Protein AF-A0A9D7PC62-F1 (afdb_monomer)

Secondary structure (DSSP, 8-state):
--EEEEEEEEETTEEEEEEEE-SPTT-EEEE-SSSSSSS-HHHHHH--TTS----HHHHHHHTHHHHT-GGGGGT---HHHHHHHHT---SS--SSTT---EEEEEEEPTT--SS--EEEEEEE-TTS-EEEEEEE-SSSEEEEEEEEEPP-----

Structure (mmCIF, N/CA/C/O backbone):
data_AF-A0A9D7PC62-F1
#
_entry.id   AF-A0A9D7PC62-F1
#
loop_
_atom_site.group_PDB
_atom_site.id
_atom_site.type_symbol
_atom_site.label_atom_id
_atom_site.label_alt_id
_atom_site.label_comp_id
_atom_site.label_asym_id
_atom_site.label_entity_id
_atom_site.label_seq_id
_atom_site.pdbx_PDB_ins_code
_atom_site.Cartn_x
_atom_site.Cartn_y
_atom_site.Cartn_z
_atom_site.occupancy
_atom_site.B_iso_or_equiv
_atom_site.auth_seq_id
_atom_site.auth_comp_id
_atom_site.auth_asym_id
_atom_site.auth_atom_id
_atom_site.pdbx_PDB_model_num
ATOM 1 N N . MET A 1 1 ? 5.053 -2.191 -22.767 1.00 66.25 1 MET A N 1
ATOM 2 C CA . MET A 1 1 ? 5.762 -2.620 -21.541 1.00 66.25 1 MET A CA 1
ATOM 3 C C . MET A 1 1 ? 5.032 -2.018 -20.348 1.00 66.25 1 MET A C 1
ATOM 5 O O . MET A 1 1 ? 4.355 -1.018 -20.552 1.00 66.25 1 MET A O 1
ATOM 9 N N . ALA A 1 2 ? 5.091 -2.637 -19.168 1.00 84.38 2 ALA A N 1
ATOM 10 C CA . ALA A 1 2 ? 4.229 -2.291 -18.035 1.00 84.38 2 ALA A CA 1
ATOM 11 C C . ALA A 1 2 ? 5.024 -2.155 -16.730 1.00 84.38 2 ALA A C 1
ATOM 13 O O . ALA A 1 2 ? 6.141 -2.664 -16.620 1.00 84.38 2 ALA A O 1
ATOM 14 N N . LEU A 1 3 ? 4.423 -1.464 -15.764 1.00 89.44 3 LEU A N 1
ATOM 15 C CA . LEU A 1 3 ? 4.777 -1.575 -14.356 1.00 89.44 3 LEU A CA 1
ATOM 16 C C . LEU A 1 3 ? 4.108 -2.829 -13.805 1.00 89.44 3 LEU A C 1
ATOM 18 O O . LEU A 1 3 ? 2.920 -3.051 -14.036 1.00 89.44 3 LEU A O 1
ATOM 22 N N . THR A 1 4 ? 4.860 -3.631 -13.065 1.00 92.19 4 THR A N 1
ATOM 23 C CA . THR A 1 4 ? 4.322 -4.809 -12.377 1.00 92.19 4 THR A CA 1
ATOM 24 C C . THR A 1 4 ? 4.769 -4.803 -10.928 1.00 92.19 4 THR A C 1
ATOM 26 O O . THR A 1 4 ? 5.952 -4.585 -10.670 1.00 92.19 4 THR A O 1
ATOM 29 N N . ALA A 1 5 ? 3.855 -5.091 -10.005 1.00 92.00 5 ALA A N 1
ATOM 30 C CA . ALA A 1 5 ? 4.148 -5.294 -8.593 1.00 92.00 5 ALA A CA 1
ATOM 31 C C . ALA A 1 5 ? 3.912 -6.758 -8.230 1.00 92.00 5 ALA A C 1
ATOM 33 O O . ALA A 1 5 ? 2.917 -7.353 -8.641 1.00 92.00 5 ALA A O 1
ATOM 34 N N . ILE A 1 6 ? 4.828 -7.331 -7.459 1.00 91.75 6 ILE A N 1
ATOM 35 C CA . ILE A 1 6 ? 4.719 -8.690 -6.931 1.00 91.75 6 ILE A CA 1
ATOM 36 C C . ILE A 1 6 ? 5.018 -8.622 -5.440 1.00 91.75 6 ILE A C 1
ATOM 38 O O . ILE A 1 6 ? 6.051 -8.079 -5.046 1.00 91.75 6 ILE A O 1
ATOM 42 N N . LEU A 1 7 ? 4.140 -9.180 -4.611 1.00 90.88 7 LEU A N 1
ATOM 43 C CA . LEU A 1 7 ? 4.414 -9.362 -3.191 1.00 90.88 7 LEU A CA 1
ATOM 44 C C . LEU A 1 7 ? 5.554 -10.376 -3.027 1.00 90.88 7 LEU A C 1
ATOM 46 O O . LEU A 1 7 ? 5.452 -11.519 -3.471 1.00 90.88 7 LEU A O 1
ATOM 50 N N . VAL A 1 8 ? 6.658 -9.954 -2.414 1.00 91.38 8 VAL A N 1
ATOM 51 C CA . VAL A 1 8 ? 7.860 -10.788 -2.245 1.00 91.38 8 VAL A CA 1
ATOM 52 C C . VAL A 1 8 ? 8.119 -11.190 -0.801 1.00 91.38 8 VAL A C 1
ATOM 54 O O . VAL A 1 8 ? 8.884 -12.123 -0.569 1.00 91.38 8 VAL A O 1
ATOM 57 N N . ASN A 1 9 ? 7.513 -10.502 0.168 1.00 89.31 9 ASN A N 1
ATOM 58 C CA . ASN A 1 9 ? 7.626 -10.858 1.577 1.00 89.31 9 ASN A CA 1
ATOM 59 C C . ASN A 1 9 ? 6.486 -10.246 2.397 1.00 89.31 9 ASN A C 1
ATOM 61 O O . ASN A 1 9 ? 6.135 -9.081 2.196 1.00 89.31 9 ASN A O 1
ATOM 65 N N . VAL A 1 10 ? 6.004 -11.002 3.382 1.00 88.50 10 VAL A N 1
ATOM 66 C CA . VAL A 1 10 ? 5.111 -10.516 4.436 1.00 88.50 10 VAL A CA 1
ATOM 67 C C . VAL A 1 10 ? 5.713 -10.814 5.800 1.00 88.50 10 VAL A C 1
ATOM 69 O O . VAL A 1 10 ? 6.209 -11.906 6.093 1.00 88.50 10 VAL A O 1
ATOM 72 N N . THR A 1 11 ? 5.673 -9.808 6.663 1.00 87.12 11 THR A N 1
ATOM 73 C CA . THR A 1 11 ? 6.012 -9.931 8.079 1.00 87.12 11 THR A CA 1
ATOM 74 C C . THR A 1 11 ? 4.864 -9.407 8.931 1.00 87.12 11 THR A C 1
ATOM 76 O O . THR A 1 11 ? 3.916 -8.805 8.430 1.00 87.12 11 THR A O 1
ATOM 79 N N . ALA A 1 12 ? 4.968 -9.569 10.251 1.00 85.44 12 ALA A N 1
ATOM 80 C CA . ALA A 1 12 ? 3.980 -9.024 11.175 1.00 85.44 12 ALA A CA 1
ATOM 81 C C . ALA A 1 12 ? 3.757 -7.506 10.992 1.00 85.44 12 ALA A C 1
ATOM 83 O O . ALA A 1 12 ? 2.646 -7.029 11.217 1.00 85.44 12 ALA A O 1
ATOM 84 N N . ASN A 1 13 ? 4.782 -6.761 10.565 1.00 87.25 13 ASN A N 1
ATOM 85 C CA . ASN A 1 13 ? 4.763 -5.298 10.542 1.00 87.25 13 ASN A CA 1
ATOM 86 C C . ASN A 1 13 ? 5.039 -4.696 9.160 1.00 87.25 13 ASN A C 1
ATOM 88 O O . ASN A 1 13 ? 5.125 -3.478 9.069 1.00 87.25 13 ASN A O 1
ATOM 92 N N . GLU A 1 14 ? 5.202 -5.498 8.106 1.00 90.56 14 GLU A N 1
ATOM 93 C CA . GLU A 1 14 ? 5.611 -5.001 6.787 1.00 90.56 14 GLU A CA 1
ATOM 94 C C . GLU A 1 14 ? 5.121 -5.917 5.658 1.00 90.56 14 GLU A C 1
ATOM 96 O O . GLU A 1 14 ? 5.282 -7.137 5.746 1.00 90.56 14 GLU A O 1
ATOM 101 N N . LEU A 1 15 ? 4.587 -5.317 4.591 1.00 91.31 15 LEU A N 1
ATOM 102 C CA . LEU A 1 15 ? 4.423 -5.923 3.267 1.00 91.31 15 LEU A CA 1
ATOM 103 C C . LEU A 1 15 ? 5.521 -5.384 2.349 1.00 91.31 15 LEU A C 1
ATOM 105 O O . LEU A 1 15 ? 5.725 -4.170 2.287 1.00 91.31 15 LEU A O 1
ATOM 109 N N . VAL A 1 16 ? 6.209 -6.263 1.622 1.00 92.31 16 VAL A N 1
ATOM 110 C CA . VAL A 1 16 ? 7.246 -5.869 0.661 1.00 92.31 16 VAL A CA 1
ATOM 111 C C . VAL A 1 16 ? 6.828 -6.285 -0.738 1.00 92.31 16 VAL A C 1
ATOM 113 O O . VAL A 1 16 ? 6.680 -7.474 -1.027 1.00 92.31 16 VAL A O 1
ATOM 116 N N . TYR A 1 17 ? 6.714 -5.303 -1.623 1.00 92.75 17 TYR A N 1
ATOM 117 C CA . TYR A 1 17 ? 6.453 -5.486 -3.041 1.00 92.75 17 TYR A CA 1
ATOM 118 C C . TYR A 1 17 ? 7.728 -5.240 -3.836 1.00 92.75 17 TYR A C 1
ATOM 120 O O . TYR A 1 17 ? 8.390 -4.217 -3.663 1.00 92.75 17 TYR A O 1
ATOM 128 N N . LYS A 1 18 ? 8.059 -6.153 -4.748 1.00 92.38 18 LYS A N 1
ATOM 129 C CA . LYS A 1 18 ? 9.009 -5.876 -5.821 1.00 92.38 18 LYS A CA 1
ATOM 130 C C . LYS A 1 18 ? 8.246 -5.258 -6.984 1.00 92.38 18 LYS A C 1
ATOM 132 O O . LYS A 1 18 ? 7.349 -5.886 -7.543 1.00 92.38 18 LYS A O 1
ATOM 137 N N . ILE A 1 19 ? 8.636 -4.051 -7.354 1.00 91.88 19 ILE A N 1
ATOM 138 C CA . ILE A 1 19 ? 8.149 -3.346 -8.527 1.00 91.88 19 ILE A CA 1
ATOM 139 C C . ILE A 1 19 ? 9.188 -3.507 -9.629 1.00 91.88 19 ILE A C 1
ATOM 141 O O . ILE A 1 19 ? 10.343 -3.114 -9.465 1.00 91.88 19 ILE A O 1
ATOM 145 N N . THR A 1 20 ? 8.769 -4.063 -10.756 1.00 91.00 20 THR A N 1
ATOM 146 C CA . THR A 1 20 ? 9.572 -4.092 -11.975 1.00 91.00 20 THR A CA 1
ATOM 147 C C . THR A 1 20 ? 9.036 -3.046 -12.932 1.00 91.00 20 THR A C 1
ATOM 149 O O . THR A 1 20 ? 7.878 -3.101 -13.355 1.00 91.00 20 THR A O 1
ATOM 152 N N . ASN A 1 21 ? 9.879 -2.062 -13.241 1.00 88.50 21 ASN A N 1
ATOM 153 C CA . ASN A 1 21 ? 9.560 -0.980 -14.152 1.00 88.50 21 ASN A CA 1
ATOM 154 C C . ASN A 1 21 ? 10.278 -1.207 -15.487 1.00 88.50 21 ASN A C 1
ATOM 156 O O . ASN A 1 21 ? 11.491 -1.030 -15.609 1.00 88.50 21 ASN A O 1
ATOM 160 N N . ALA A 1 22 ? 9.496 -1.583 -16.495 1.00 86.62 22 ALA A N 1
ATOM 161 C CA . ALA A 1 22 ? 9.886 -1.534 -17.902 1.00 86.62 22 ALA A CA 1
ATOM 162 C C . ALA A 1 22 ? 9.011 -0.537 -18.688 1.00 86.62 22 ALA A C 1
ATOM 164 O O . ALA A 1 22 ? 8.974 -0.563 -19.917 1.00 86.62 22 ALA A O 1
ATOM 165 N N . ALA A 1 23 ? 8.219 0.277 -17.989 1.00 85.81 23 ALA A N 1
ATOM 166 C CA . ALA A 1 23 ? 7.190 1.116 -18.574 1.00 85.81 23 ALA A CA 1
ATOM 167 C C . ALA A 1 23 ? 7.743 2.451 -19.087 1.00 85.81 23 ALA A C 1
ATOM 169 O O . ALA A 1 23 ? 8.860 2.869 -18.786 1.00 85.81 23 ALA A O 1
ATOM 170 N N . THR A 1 24 ? 6.923 3.153 -19.862 1.00 88.56 24 THR A N 1
ATOM 171 C CA . THR A 1 24 ? 7.177 4.557 -20.190 1.00 88.56 24 THR A CA 1
ATOM 172 C C . THR A 1 24 ? 6.956 5.442 -18.965 1.00 88.56 24 THR A C 1
ATOM 174 O O . THR A 1 24 ? 6.132 5.124 -18.105 1.00 88.56 24 THR A O 1
ATOM 177 N N . LEU A 1 25 ? 7.652 6.579 -18.914 1.00 89.94 25 LEU A N 1
ATOM 178 C CA . LEU A 1 25 ? 7.452 7.600 -17.881 1.00 89.94 25 LEU A CA 1
ATOM 179 C C . LEU A 1 25 ? 5.972 7.990 -17.763 1.00 89.94 25 LEU A C 1
ATOM 181 O O . LEU A 1 25 ? 5.287 8.133 -18.777 1.00 89.94 25 LEU A O 1
ATOM 185 N N . GLY A 1 26 ? 5.495 8.146 -16.529 1.00 88.81 26 GLY A N 1
ATOM 186 C CA . GLY A 1 26 ? 4.107 8.491 -16.217 1.00 88.81 26 GLY A CA 1
ATOM 187 C C . GLY A 1 26 ? 3.122 7.321 -16.269 1.00 88.81 26 GLY A C 1
ATOM 188 O O . GLY A 1 26 ? 1.949 7.515 -15.971 1.00 88.81 26 GLY A O 1
ATOM 189 N N . THR A 1 27 ? 3.563 6.107 -16.621 1.00 92.56 27 THR A N 1
ATOM 190 C CA . THR A 1 27 ? 2.707 4.916 -16.485 1.00 92.56 27 THR A CA 1
ATOM 191 C C . THR A 1 27 ? 2.393 4.690 -15.012 1.00 92.56 27 THR A C 1
ATOM 193 O O . THR A 1 27 ? 3.293 4.810 -14.179 1.00 92.56 27 THR A O 1
ATOM 196 N N . THR A 1 28 ? 1.149 4.329 -14.707 1.00 92.94 28 THR A N 1
ATOM 197 C CA . THR A 1 28 ? 0.696 4.035 -13.348 1.00 92.94 28 THR A CA 1
ATOM 198 C C . THR A 1 28 ? 0.339 2.560 -13.173 1.00 92.94 28 THR A C 1
ATOM 200 O O . THR A 1 28 ? -0.077 1.879 -14.113 1.00 92.94 28 THR A O 1
ATOM 203 N N . LEU A 1 29 ? 0.526 2.063 -11.954 1.00 92.88 29 LEU A N 1
ATOM 204 C CA . LEU A 1 29 ? 0.059 0.769 -11.473 1.00 92.88 29 LEU A CA 1
ATOM 205 C C . LEU A 1 29 ? -0.643 0.985 -10.134 1.00 92.88 29 LEU A C 1
ATOM 207 O O . LEU A 1 29 ? -0.076 1.611 -9.243 1.00 92.88 29 LEU A O 1
ATOM 211 N N . THR A 1 30 ? -1.828 0.411 -9.983 1.00 93.62 30 THR A N 1
ATOM 212 C CA . THR A 1 30 ? -2.615 0.500 -8.752 1.00 93.62 30 THR A CA 1
ATOM 213 C C . THR A 1 30 ? -2.537 -0.813 -7.986 1.00 93.62 30 THR A C 1
ATOM 215 O O . THR A 1 30 ? -2.742 -1.882 -8.563 1.00 93.62 30 THR A O 1
ATOM 218 N N . ILE A 1 31 ? -2.262 -0.734 -6.684 1.00 92.75 31 ILE A N 1
ATOM 219 C CA . ILE A 1 31 ? -2.536 -1.811 -5.731 1.00 92.75 31 ILE A CA 1
ATOM 220 C C . ILE A 1 31 ? -3.858 -1.458 -5.038 1.00 92.75 31 ILE A C 1
ATOM 222 O O . ILE A 1 31 ? -3.883 -0.518 -4.234 1.00 92.75 31 ILE A O 1
ATOM 226 N N . PRO A 1 32 ? -4.957 -2.160 -5.357 1.00 91.50 32 PRO A N 1
ATOM 227 C CA . PRO A 1 32 ? -6.270 -1.830 -4.828 1.00 91.50 32 PRO A CA 1
ATOM 228 C C . PRO A 1 32 ? -6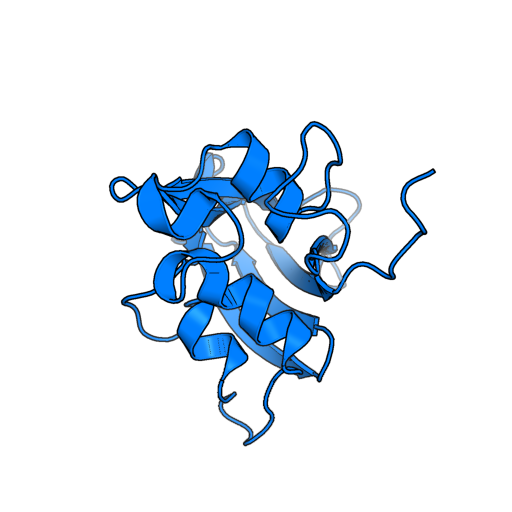.379 -2.166 -3.337 1.00 91.50 32 PRO A C 1
ATOM 230 O O . PRO A 1 32 ? -5.652 -3.011 -2.804 1.00 91.50 32 PRO A O 1
ATOM 233 N N . ALA A 1 33 ? -7.357 -1.540 -2.679 1.00 84.56 33 ALA A N 1
ATOM 234 C CA . ALA A 1 33 ? -7.751 -1.883 -1.315 1.00 84.56 33 ALA A CA 1
ATOM 235 C C . ALA A 1 33 ? -8.235 -3.337 -1.207 1.00 84.56 33 ALA A C 1
ATOM 237 O O . ALA A 1 33 ? -7.988 -4.004 -0.204 1.00 84.56 33 ALA A O 1
ATOM 238 N N . ALA A 1 34 ? -9.007 -3.778 -2.206 1.00 83.06 34 ALA A N 1
ATOM 239 C CA . ALA A 1 34 ? -9.676 -5.070 -2.247 1.00 83.06 34 ALA A CA 1
ATOM 240 C C . ALA A 1 34 ? -10.268 -5.369 -3.633 1.00 83.06 34 ALA A C 1
ATOM 242 O O . ALA A 1 34 ? -10.645 -4.452 -4.365 1.00 83.06 34 ALA A O 1
ATOM 243 N N . GLY A 1 35 ? -10.515 -6.653 -3.910 1.00 70.12 35 GLY A N 1
ATOM 244 C CA . GLY A 1 35 ? -11.265 -7.118 -5.083 1.00 70.12 35 GLY A CA 1
ATOM 245 C C . GLY A 1 35 ? -10.400 -7.711 -6.196 1.00 70.12 35 GLY A C 1
ATOM 246 O O . GLY A 1 35 ? -10.938 -8.029 -7.258 1.00 70.12 35 GLY A O 1
ATOM 247 N N . GLY A 1 36 ? -9.096 -7.878 -5.959 1.00 66.06 36 GLY A N 1
ATOM 248 C CA . GLY A 1 36 ? -8.157 -8.491 -6.897 1.00 66.06 36 GLY A CA 1
ATOM 249 C C . GLY A 1 36 ? -7.542 -9.810 -6.419 1.00 66.06 36 GLY A C 1
ATOM 250 O O . GLY A 1 36 ? -7.770 -10.278 -5.307 1.00 66.06 36 GLY A O 1
ATOM 251 N N . ALA A 1 37 ? -6.734 -10.403 -7.299 1.00 75.56 37 ALA A N 1
ATOM 252 C CA . ALA A 1 37 ? -5.647 -11.298 -6.907 1.00 75.56 37 ALA A CA 1
ATOM 253 C C . ALA A 1 37 ? -4.387 -10.453 -6.642 1.00 75.56 37 ALA A C 1
ATOM 255 O O . ALA A 1 37 ? -4.298 -9.343 -7.165 1.00 75.56 37 ALA A O 1
ATOM 256 N N . THR A 1 38 ? -3.415 -10.975 -5.884 1.00 77.06 38 THR A N 1
ATOM 257 C CA . THR A 1 38 ? -2.137 -10.300 -5.592 1.00 77.06 38 THR A CA 1
ATOM 258 C C . THR A 1 38 ? -1.538 -9.648 -6.848 1.00 77.06 38 THR A C 1
ATOM 260 O O . THR A 1 38 ? -1.351 -10.343 -7.856 1.00 77.06 38 THR A O 1
ATOM 263 N N . PRO A 1 39 ? -1.185 -8.351 -6.808 1.00 86.25 39 PRO A N 1
ATOM 264 C CA . PRO A 1 39 ? -1.163 -7.463 -5.639 1.00 86.25 39 PRO A CA 1
ATOM 265 C C . PRO A 1 39 ? -2.543 -6.874 -5.275 1.00 86.25 39 PRO A C 1
ATOM 267 O O . PRO A 1 39 ? -3.215 -6.284 -6.117 1.00 86.25 39 PRO A O 1
ATOM 270 N N . ASP A 1 40 ? -2.936 -7.001 -4.007 1.00 89.88 40 ASP A N 1
ATOM 271 C CA . ASP A 1 40 ? -4.194 -6.506 -3.424 1.00 89.88 40 ASP A CA 1
ATOM 272 C C . ASP A 1 40 ? -4.007 -6.346 -1.907 1.00 89.88 40 ASP A C 1
ATOM 274 O O . ASP A 1 40 ? -3.684 -7.318 -1.226 1.00 89.88 40 ASP A O 1
ATOM 278 N N . LEU A 1 41 ? -4.205 -5.142 -1.354 1.00 86.81 41 LEU A N 1
ATOM 279 C CA . LEU A 1 41 ? -3.872 -4.859 0.053 1.00 86.81 41 LEU A CA 1
ATOM 280 C C . LEU A 1 41 ? -4.583 -5.803 1.026 1.00 86.81 41 LEU A C 1
ATOM 282 O O . LEU A 1 41 ? -3.963 -6.322 1.959 1.00 86.81 41 LEU A O 1
ATOM 286 N N . ALA A 1 42 ? -5.882 -6.023 0.820 1.00 87.12 42 ALA A N 1
ATOM 287 C CA . ALA A 1 42 ? -6.659 -6.900 1.674 1.00 87.12 42 ALA A CA 1
ATOM 288 C C . ALA A 1 42 ? -6.171 -8.344 1.586 1.00 87.12 42 ALA A C 1
ATOM 290 O O . ALA A 1 42 ? -5.997 -8.963 2.629 1.00 87.12 42 ALA A O 1
ATOM 291 N N . THR A 1 43 ? -5.923 -8.869 0.391 1.00 87.25 43 THR A N 1
ATOM 292 C CA . THR A 1 43 ? -5.488 -10.258 0.184 1.00 87.25 43 THR A CA 1
ATOM 293 C C . THR A 1 43 ? -4.067 -10.481 0.695 1.00 87.25 43 THR A C 1
ATOM 295 O O . THR A 1 43 ? -3.814 -11.431 1.433 1.00 87.25 43 THR A O 1
ATOM 298 N N . ASP A 1 44 ? -3.163 -9.549 0.406 1.00 86.62 44 ASP A N 1
ATOM 299 C CA . ASP A 1 44 ? -1.736 -9.664 0.708 1.00 86.62 44 ASP A CA 1
ATOM 300 C C . ASP A 1 44 ? -1.431 -9.569 2.213 1.00 86.62 44 ASP A C 1
ATOM 302 O O . ASP A 1 44 ? -0.358 -9.969 2.662 1.00 86.62 44 ASP A O 1
ATOM 306 N N . CYS A 1 45 ? -2.368 -9.059 3.024 1.00 83.31 45 CYS A N 1
ATOM 307 C CA . CYS A 1 45 ? -2.198 -8.954 4.474 1.00 83.31 45 CYS A CA 1
ATOM 308 C C . CYS A 1 45 ? -2.739 -10.154 5.276 1.00 83.31 45 CYS A C 1
ATOM 310 O O . CYS A 1 45 ? -2.349 -10.318 6.438 1.00 83.31 45 CYS A O 1
ATOM 312 N N . VAL A 1 46 ? -3.642 -10.975 4.720 1.00 78.50 46 VAL A N 1
ATOM 313 C CA . VAL A 1 46 ? -4.239 -12.112 5.457 1.00 78.50 46 VAL A CA 1
ATOM 314 C C . VAL A 1 46 ? -3.444 -13.400 5.335 1.00 78.50 46 VAL A C 1
ATOM 316 O O . VAL A 1 46 ? -3.398 -14.139 6.317 1.00 78.50 46 VAL A O 1
ATOM 319 N N . ASP A 1 47 ? -2.827 -13.654 4.188 1.00 65.31 47 ASP A N 1
ATOM 320 C CA . ASP A 1 47 ? -1.986 -14.828 3.970 1.00 65.31 47 ASP A CA 1
ATOM 321 C C . ASP A 1 47 ? -1.063 -14.550 2.782 1.00 65.31 47 ASP A C 1
ATOM 323 O O . ASP A 1 47 ? -1.533 -14.158 1.713 1.00 65.31 47 ASP A O 1
ATOM 327 N N . ASP A 1 48 ? 0.246 -14.707 2.962 1.00 64.25 48 ASP A N 1
ATOM 328 C CA . ASP A 1 48 ? 1.176 -14.672 1.841 1.00 64.25 48 ASP A CA 1
ATOM 329 C C . ASP A 1 48 ? 1.322 -16.063 1.216 1.00 64.25 48 ASP A C 1
ATOM 331 O O . ASP A 1 48 ? 0.988 -17.093 1.803 1.00 64.25 48 ASP A O 1
ATOM 335 N N . THR A 1 49 ? 1.883 -16.117 0.010 1.00 58.69 49 THR A N 1
ATOM 336 C CA . THR A 1 49 ? 2.187 -17.364 -0.715 1.00 58.69 49 THR A CA 1
ATOM 337 C C . THR A 1 49 ? 3.071 -18.348 0.086 1.00 58.69 49 THR A C 1
ATOM 339 O O . THR A 1 49 ? 3.290 -19.480 -0.346 1.00 58.69 49 THR A O 1
ATOM 342 N N . TRP A 1 50 ? 3.586 -17.943 1.252 1.00 61.94 50 TRP A N 1
ATOM 343 C CA . TRP A 1 50 ? 4.532 -18.659 2.104 1.00 61.94 50 TRP A CA 1
ATOM 344 C C . TRP A 1 50 ? 3.962 -18.995 3.498 1.00 61.94 50 TRP A C 1
ATOM 346 O O . TRP A 1 50 ? 4.720 -19.447 4.364 1.00 61.94 50 TRP A O 1
ATOM 356 N N . GLY A 1 51 ? 2.652 -18.815 3.720 1.00 64.06 51 GLY A N 1
ATOM 357 C CA . GLY A 1 51 ? 1.958 -19.142 4.972 1.00 64.06 51 GLY A CA 1
ATOM 358 C C . GLY A 1 51 ? 2.260 -18.186 6.130 1.00 64.06 51 GLY A C 1
ATOM 359 O O . GLY A 1 51 ? 2.176 -18.577 7.301 1.00 64.06 51 GLY A O 1
ATOM 360 N N . ARG A 1 52 ? 2.686 -16.955 5.831 1.00 69.50 52 ARG A N 1
ATOM 361 C CA . ARG A 1 52 ? 2.900 -15.882 6.807 1.00 69.50 52 ARG A CA 1
ATOM 362 C C . ARG A 1 52 ? 1.765 -14.876 6.704 1.00 69.50 52 ARG A C 1
ATOM 364 O O . ARG A 1 52 ? 1.379 -14.462 5.620 1.00 69.50 52 ARG A O 1
ATOM 371 N N . ALA A 1 53 ? 1.291 -14.417 7.856 1.00 75.31 53 ALA A N 1
ATOM 372 C CA . ALA A 1 53 ? 0.251 -13.402 7.940 1.00 75.31 53 ALA A CA 1
ATOM 373 C C . ALA A 1 53 ? 0.776 -12.132 8.611 1.00 75.31 53 ALA A C 1
ATOM 375 O O . ALA A 1 53 ? 1.596 -12.181 9.538 1.00 75.31 53 ALA A O 1
ATOM 376 N N . ALA A 1 54 ? 0.249 -10.990 8.181 1.00 81.94 54 ALA A N 1
ATOM 377 C CA . ALA A 1 54 ? 0.501 -9.727 8.846 1.00 81.94 54 ALA A CA 1
ATOM 378 C C . ALA A 1 54 ? -0.154 -9.695 10.243 1.00 81.94 54 ALA A C 1
ATOM 380 O O . ALA A 1 54 ? -1.137 -10.394 10.536 1.00 81.94 54 ALA A O 1
ATOM 381 N N . SER A 1 55 ? 0.372 -8.855 11.139 1.00 84.00 55 SER A N 1
ATOM 382 C CA . SER A 1 55 ? -0.233 -8.658 12.462 1.00 84.00 55 SER A CA 1
ATOM 383 C C . SER A 1 55 ? -1.670 -8.145 12.340 1.00 84.00 55 SER A C 1
ATOM 385 O O . SER A 1 55 ? -2.080 -7.609 11.312 1.00 84.00 55 SER A O 1
ATOM 387 N N . ALA A 1 56 ? -2.457 -8.274 13.411 1.00 83.94 56 ALA A N 1
ATOM 388 C CA . ALA A 1 56 ? -3.817 -7.731 13.434 1.00 83.94 56 ALA A CA 1
ATOM 389 C C . ALA A 1 56 ? -3.855 -6.214 13.154 1.00 83.94 56 ALA A C 1
ATOM 391 O O . ALA A 1 56 ? -4.803 -5.729 12.549 1.00 83.94 56 ALA A O 1
ATOM 392 N N . GLN A 1 57 ? -2.811 -5.478 13.550 1.00 86.69 57 GLN A N 1
ATOM 393 C CA . GLN A 1 57 ? -2.704 -4.038 13.317 1.00 86.69 57 GLN A CA 1
ATOM 394 C C . GLN A 1 57 ? -2.471 -3.716 11.841 1.00 86.69 57 GLN A C 1
ATOM 396 O O . GLN A 1 57 ? -3.162 -2.863 11.292 1.00 86.69 57 GLN A O 1
ATOM 401 N N . LEU A 1 58 ? -1.545 -4.420 11.183 1.00 87.19 58 LEU A N 1
ATOM 402 C CA . LEU A 1 58 ? -1.290 -4.210 9.758 1.00 87.19 58 LEU A CA 1
ATOM 403 C C . LEU A 1 58 ? -2.484 -4.674 8.917 1.00 87.19 58 LEU A C 1
ATOM 405 O O . LEU A 1 58 ? -2.883 -3.976 7.994 1.00 87.19 58 LEU A O 1
ATOM 409 N N . ARG A 1 59 ? -3.136 -5.779 9.299 1.00 87.31 59 ARG A N 1
ATOM 410 C CA . ARG A 1 59 ? -4.387 -6.217 8.662 1.00 87.31 59 ARG A CA 1
ATOM 411 C C . ARG A 1 59 ? -5.504 -5.189 8.791 1.00 87.31 59 ARG A C 1
ATOM 413 O O . ARG A 1 59 ? -6.227 -4.987 7.824 1.00 87.31 59 ARG A O 1
ATOM 420 N N . ALA A 1 60 ? -5.630 -4.522 9.940 1.00 86.06 60 ALA A N 1
ATOM 421 C CA . ALA A 1 60 ? -6.594 -3.438 10.101 1.00 86.06 60 ALA A CA 1
ATOM 422 C C . ALA A 1 60 ? -6.310 -2.305 9.099 1.00 86.06 60 ALA A C 1
ATOM 424 O O . ALA A 1 60 ? -7.213 -1.892 8.380 1.00 86.06 60 ALA A O 1
ATOM 425 N N . VAL A 1 61 ? -5.053 -1.866 8.979 1.00 87.62 61 VAL A N 1
ATOM 426 C CA . VAL A 1 61 ? -4.656 -0.834 8.006 1.00 87.62 61 VAL A CA 1
ATOM 427 C C . VAL A 1 61 ? -4.956 -1.265 6.566 1.00 87.62 61 VAL A C 1
ATOM 429 O O . VAL A 1 61 ? -5.640 -0.551 5.839 1.00 87.62 61 VAL A O 1
ATOM 432 N N . CYS A 1 62 ? -4.507 -2.454 6.164 1.00 87.44 62 CYS A N 1
ATOM 433 C CA . CYS A 1 62 ? -4.675 -2.960 4.801 1.00 87.44 62 CYS A CA 1
ATOM 434 C C . CYS A 1 62 ? -6.142 -3.210 4.421 1.00 87.44 62 CYS A C 1
ATOM 436 O O . CYS A 1 62 ? -6.510 -3.053 3.262 1.00 87.44 6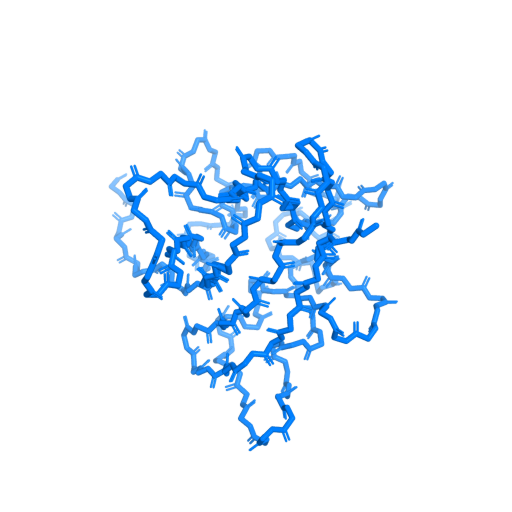2 CYS A O 1
ATOM 438 N N . ARG A 1 63 ? -6.994 -3.571 5.389 1.00 86.19 63 ARG A N 1
ATOM 439 C CA . ARG A 1 63 ? -8.423 -3.849 5.169 1.00 86.19 63 ARG A CA 1
ATOM 440 C C . ARG A 1 63 ? -9.330 -2.687 5.567 1.00 86.19 63 ARG A C 1
ATOM 442 O O . ARG A 1 63 ? -10.547 -2.855 5.595 1.00 86.19 63 ARG A O 1
ATOM 449 N N . ALA A 1 64 ? -8.783 -1.498 5.821 1.00 80.75 64 ALA A N 1
ATOM 450 C CA . ALA A 1 64 ? -9.546 -0.354 6.321 1.00 80.75 64 ALA A CA 1
ATOM 451 C C . ALA A 1 64 ? -10.715 0.064 5.411 1.00 80.75 64 ALA A C 1
ATOM 453 O O . ALA A 1 64 ? -11.767 0.472 5.907 1.00 80.75 64 ALA A O 1
ATOM 454 N N . GLY A 1 65 ? -10.554 -0.071 4.090 1.00 76.00 65 GLY A N 1
ATOM 455 C CA . GLY A 1 65 ? -11.610 0.187 3.102 1.00 76.00 65 GLY A CA 1
ATOM 456 C C . GLY A 1 65 ? -12.701 -0.889 3.023 1.00 76.00 65 GLY A C 1
ATOM 457 O O . GLY A 1 65 ? -13.763 -0.635 2.457 1.00 76.00 65 GLY A O 1
ATOM 458 N N . LEU A 1 66 ? -12.458 -2.085 3.570 1.00 78.88 66 LEU A N 1
ATOM 459 C CA . LEU A 1 66 ? -13.422 -3.191 3.614 1.00 78.88 66 LEU A CA 1
ATOM 460 C C . LEU A 1 66 ? -14.130 -3.286 4.959 1.00 78.88 66 LEU A C 1
ATOM 462 O O . LEU A 1 66 ? -15.351 -3.387 5.006 1.00 78.88 66 LEU A O 1
ATOM 466 N N . ASP A 1 67 ? -13.349 -3.302 6.036 1.00 75.69 67 ASP A N 1
ATOM 467 C CA . ASP A 1 67 ? -13.863 -3.557 7.378 1.00 75.69 67 ASP A CA 1
ATOM 468 C C . ASP A 1 67 ? -14.490 -2.297 7.991 1.00 75.69 67 ASP A C 1
ATOM 470 O O . ASP A 1 67 ? -15.269 -2.406 8.933 1.00 75.69 67 ASP A O 1
ATOM 474 N N . GLY A 1 68 ? -14.175 -1.115 7.443 1.00 69.50 68 GLY A N 1
ATOM 475 C CA . GLY A 1 68 ? -14.614 0.168 7.972 1.00 69.50 68 GLY A CA 1
ATOM 476 C C . GLY A 1 68 ? -13.961 0.447 9.323 1.00 69.50 68 GLY A C 1
ATOM 477 O O . GLY A 1 68 ? -14.351 -0.096 10.353 1.00 69.50 68 GLY A O 1
ATOM 478 N N . LEU A 1 69 ? -12.961 1.323 9.345 1.00 70.75 69 LEU A N 1
ATOM 479 C CA . LEU A 1 69 ? -12.284 1.696 10.587 1.00 70.75 69 LEU A CA 1
ATOM 480 C C . LEU A 1 69 ? -12.689 3.095 11.052 1.00 70.75 69 LEU A C 1
ATOM 482 O O . LEU A 1 69 ? -12.786 4.026 10.256 1.00 70.75 69 LEU A O 1
ATOM 486 N N . GLY A 1 70 ? -12.895 3.248 12.362 1.00 66.38 70 GLY A N 1
ATOM 487 C CA . GLY A 1 70 ? -13.212 4.540 12.975 1.00 66.38 70 GLY A CA 1
ATOM 488 C C . GLY A 1 70 ? -14.560 5.123 12.527 1.00 66.38 70 GLY A C 1
ATOM 489 O O . GLY A 1 70 ? -15.541 4.399 12.374 1.00 66.38 70 GLY A O 1
ATOM 490 N N . ALA A 1 71 ? -14.614 6.446 12.343 1.00 55.75 71 ALA A N 1
ATOM 491 C CA . ALA A 1 71 ? -15.814 7.181 11.923 1.00 55.75 71 ALA A CA 1
ATOM 492 C C . ALA A 1 71 ? -16.142 7.013 10.419 1.00 55.75 71 ALA A C 1
ATOM 494 O O . ALA A 1 71 ? -17.233 7.361 9.973 1.00 55.75 71 ALA A O 1
ATOM 495 N N . GLN A 1 72 ? -15.213 6.448 9.648 1.00 65.88 72 GLN A N 1
ATOM 496 C CA . GLN A 1 72 ? -15.211 6.383 8.187 1.00 65.88 72 GLN A CA 1
ATOM 497 C C . GLN A 1 72 ? -15.941 5.136 7.668 1.00 65.88 72 GLN A C 1
ATOM 499 O O . GLN A 1 72 ? -16.312 5.082 6.496 1.00 65.88 72 GLN A O 1
ATOM 504 N N . ALA A 1 73 ? -16.257 4.179 8.552 1.00 60.94 73 ALA A N 1
ATOM 505 C CA . ALA A 1 73 ? -17.070 2.998 8.249 1.00 60.94 73 ALA A CA 1
ATOM 506 C C . ALA A 1 73 ? -18.462 3.328 7.660 1.00 60.94 73 ALA A C 1
ATOM 508 O O . ALA A 1 73 ? -19.099 2.451 7.082 1.00 60.94 73 ALA A O 1
ATOM 509 N N . ALA A 1 74 ? -18.931 4.577 7.789 1.00 56.12 74 ALA A N 1
ATOM 510 C CA . ALA A 1 74 ? -20.232 5.033 7.297 1.00 56.12 74 ALA A CA 1
ATOM 511 C C . ALA A 1 74 ? -20.180 5.987 6.081 1.00 56.12 74 ALA A C 1
ATOM 513 O O . ALA A 1 74 ? -21.235 6.269 5.517 1.00 56.12 74 ALA A O 1
ATOM 514 N N . GLY A 1 75 ? -19.005 6.500 5.680 1.00 59.78 75 GLY A N 1
ATOM 515 C CA . GLY A 1 75 ? -18.906 7.627 4.731 1.00 59.78 75 GLY A CA 1
ATOM 516 C C . GLY A 1 75 ? -17.864 7.507 3.615 1.00 59.78 75 GLY A C 1
ATOM 517 O O . GLY A 1 75 ? -17.821 8.384 2.755 1.00 59.78 75 GLY A O 1
ATOM 518 N N . GLY A 1 76 ? -17.058 6.442 3.601 1.00 77.00 76 GLY A N 1
ATOM 519 C CA . GLY A 1 76 ? -15.907 6.338 2.701 1.00 77.00 76 GLY A CA 1
ATOM 520 C C . GLY A 1 76 ? -14.726 7.190 3.176 1.00 77.00 76 GLY A C 1
ATOM 521 O O . GLY A 1 76 ? -14.858 8.029 4.067 1.00 77.00 76 GLY A O 1
ATOM 522 N N . TRP A 1 77 ? -13.551 6.930 2.614 1.00 84.81 77 TRP A N 1
ATOM 523 C CA . TRP A 1 77 ? -12.320 7.650 2.925 1.00 84.81 77 TRP A CA 1
ATOM 524 C C . TRP A 1 77 ? -12.185 8.882 2.031 1.00 84.81 77 TRP A C 1
ATOM 526 O O . TRP A 1 77 ? -12.480 8.826 0.837 1.00 84.81 77 TRP A O 1
ATOM 536 N N . SER A 1 78 ? -11.701 9.991 2.587 1.00 87.62 78 SER A N 1
ATOM 537 C CA . SER A 1 78 ? -11.139 11.077 1.780 1.00 87.62 78 SER A CA 1
ATOM 538 C C . SER A 1 78 ? -9.688 10.776 1.398 1.00 87.62 78 SER A C 1
ATOM 540 O O . SER A 1 78 ? -9.000 10.010 2.077 1.00 87.62 78 SER A O 1
ATOM 542 N N . GLN A 1 79 ? -9.189 11.434 0.349 1.00 88.69 79 GLN A N 1
ATOM 543 C CA . GLN A 1 79 ? -7.793 11.301 -0.079 1.00 88.69 79 GLN A CA 1
ATOM 544 C C . GLN A 1 79 ? -6.808 11.617 1.058 1.00 88.69 79 GLN A C 1
ATOM 546 O O . GLN A 1 79 ? -5.851 10.880 1.277 1.00 88.69 79 GLN A O 1
ATOM 551 N N . ALA A 1 80 ? -7.060 12.680 1.828 1.00 88.81 80 ALA A N 1
ATOM 552 C CA . ALA A 1 80 ? -6.199 13.051 2.948 1.00 88.81 80 ALA A CA 1
ATOM 553 C C . ALA A 1 80 ? -6.170 11.957 4.030 1.00 88.81 80 ALA A C 1
ATOM 555 O O . ALA A 1 80 ? -5.107 11.613 4.537 1.00 88.81 80 ALA A O 1
ATOM 556 N N . GLU A 1 81 ? -7.321 11.374 4.372 1.00 87.69 81 GLU A N 1
ATOM 557 C CA . GLU A 1 81 ? -7.392 10.315 5.388 1.00 87.69 81 GLU A CA 1
ATOM 558 C C . GLU A 1 81 ? -6.747 9.017 4.900 1.00 87.69 81 GLU A C 1
ATOM 560 O O . GLU A 1 81 ? -6.086 8.332 5.678 1.00 87.69 81 GLU A O 1
ATOM 565 N N . ALA A 1 82 ? -6.900 8.685 3.617 1.00 89.12 82 ALA A N 1
ATOM 566 C CA . ALA A 1 82 ? -6.236 7.538 3.013 1.00 89.12 82 ALA A CA 1
ATOM 567 C C . ALA A 1 82 ? -4.708 7.687 3.088 1.00 89.12 82 ALA A C 1
ATOM 569 O O . ALA A 1 82 ? -4.015 6.766 3.533 1.00 89.12 82 ALA A O 1
ATOM 570 N N . ARG A 1 83 ? -4.182 8.870 2.740 1.00 90.31 83 ARG A N 1
ATOM 571 C CA . ARG A 1 83 ? -2.749 9.176 2.856 1.00 90.31 83 ARG A CA 1
ATOM 572 C C . ARG A 1 83 ? -2.263 9.141 4.298 1.00 90.31 83 ARG A C 1
ATOM 574 O O . ARG A 1 83 ? -1.212 8.562 4.566 1.00 90.31 83 ARG A O 1
ATOM 581 N N . ASP A 1 84 ? -3.024 9.683 5.245 1.00 88.62 84 ASP A N 1
ATOM 582 C CA . ASP A 1 84 ? -2.652 9.598 6.657 1.00 88.62 84 ASP A CA 1
ATOM 583 C C . ASP A 1 84 ? -2.632 8.145 7.166 1.00 88.62 84 ASP A C 1
ATOM 585 O O . ASP A 1 84 ? -1.753 7.761 7.939 1.00 88.62 84 ASP A O 1
ATOM 589 N N . LEU A 1 85 ? -3.553 7.307 6.689 1.00 88.62 85 LEU A N 1
ATOM 590 C CA . LEU A 1 85 ? -3.609 5.895 7.045 1.00 88.62 85 LEU A CA 1
ATOM 591 C C . LEU A 1 85 ? -2.432 5.091 6.476 1.00 88.62 85 LEU A C 1
ATOM 593 O O . LEU A 1 85 ? -1.821 4.318 7.213 1.00 88.62 85 LEU A O 1
ATOM 597 N N . LEU A 1 86 ? -2.157 5.213 5.175 1.00 89.88 86 LEU A N 1
ATOM 598 C CA . LEU A 1 86 ? -1.226 4.325 4.469 1.00 89.88 86 LEU A CA 1
ATOM 599 C C . LEU A 1 86 ? 0.185 4.908 4.319 1.00 89.88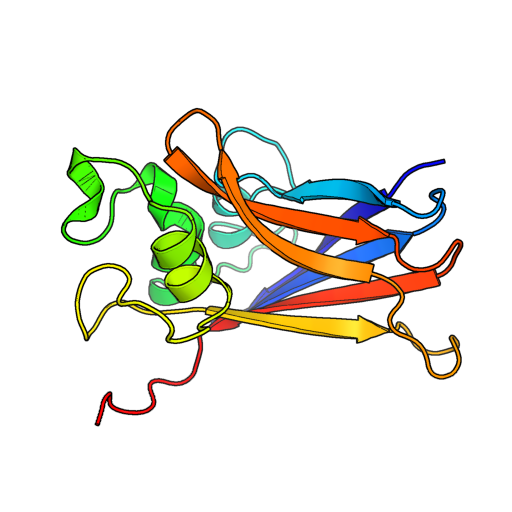 86 LEU A C 1
ATOM 601 O O . LEU A 1 86 ? 1.143 4.138 4.296 1.00 89.88 86 LEU A O 1
ATOM 605 N N . MET A 1 87 ? 0.332 6.235 4.257 1.00 89.31 87 MET A N 1
ATOM 606 C CA . MET A 1 87 ? 1.633 6.918 4.198 1.00 89.31 87 MET A CA 1
ATOM 607 C C . MET A 1 87 ? 2.042 7.556 5.526 1.00 89.31 87 MET A C 1
ATOM 609 O O . MET A 1 87 ? 3.221 7.859 5.711 1.00 89.31 87 MET A O 1
ATOM 613 N N . GLY A 1 88 ? 1.101 7.785 6.446 1.00 81.00 88 GLY A N 1
ATOM 614 C CA . GLY A 1 88 ? 1.400 8.415 7.728 1.00 81.00 88 GLY A CA 1
ATOM 615 C C . GLY A 1 88 ? 1.798 9.884 7.595 1.00 81.00 88 GLY A C 1
ATOM 616 O O . GLY A 1 88 ? 2.569 10.371 8.428 1.00 81.00 88 GLY A O 1
ATOM 617 N N . ASP A 1 89 ? 1.305 10.587 6.570 1.00 80.25 89 ASP A N 1
ATOM 618 C CA . ASP A 1 89 ? 1.738 11.953 6.252 1.00 80.25 89 ASP A CA 1
ATOM 619 C C . ASP A 1 89 ? 1.388 12.989 7.338 1.00 80.25 89 ASP A C 1
ATOM 621 O O . ASP A 1 89 ? 2.006 14.053 7.397 1.00 80.25 89 ASP A O 1
ATOM 625 N N . GLY A 1 90 ? 0.463 12.657 8.250 1.00 75.56 90 GLY A N 1
ATOM 626 C CA . GLY A 1 90 ? 0.109 13.479 9.404 1.00 75.56 90 GLY A CA 1
ATOM 627 C C . GLY A 1 90 ? -0.570 14.799 9.041 1.00 75.56 90 GLY A C 1
ATOM 628 O O . GLY A 1 90 ? -0.650 15.687 9.889 1.00 75.56 90 GLY A O 1
ATOM 629 N N . THR A 1 91 ? -1.037 14.945 7.799 1.00 77.81 91 THR A N 1
ATOM 630 C CA . THR A 1 91 ? -1.720 16.156 7.318 1.00 77.81 91 THR A CA 1
ATOM 631 C C . THR A 1 91 ? -3.170 16.232 7.794 1.00 77.81 91 THR A C 1
ATOM 633 O O . THR A 1 91 ? -3.732 17.320 7.920 1.00 77.81 91 THR A O 1
ATOM 636 N N . THR A 1 92 ? -3.757 15.079 8.110 1.00 82.56 92 THR A N 1
ATOM 637 C CA . THR A 1 92 ? -5.069 14.925 8.742 1.00 82.56 92 THR A CA 1
ATOM 638 C C . THR A 1 92 ? -5.024 13.792 9.772 1.00 82.56 92 THR A C 1
ATOM 640 O O . THR A 1 92 ? -3.966 13.223 10.049 1.00 82.56 92 THR A O 1
ATOM 643 N N . GLN A 1 93 ? -6.168 13.470 10.372 1.00 81.44 93 GLN A N 1
ATOM 644 C CA . GLN A 1 93 ? -6.322 12.324 11.257 1.00 81.44 93 GLN A CA 1
ATOM 645 C C . GLN A 1 93 ? -7.270 11.291 10.641 1.00 81.44 93 GLN A C 1
ATOM 647 O O . GLN A 1 93 ? -8.487 11.456 10.666 1.00 81.44 93 GLN A O 1
ATOM 652 N N . ALA A 1 94 ? -6.700 10.197 10.139 1.00 77.88 94 ALA A N 1
ATOM 653 C CA . ALA A 1 94 ? -7.425 8.983 9.797 1.00 77.88 94 ALA A CA 1
ATOM 654 C C . ALA A 1 94 ? -8.028 8.354 11.062 1.00 77.88 94 ALA A C 1
ATOM 656 O O . ALA A 1 94 ? -7.299 7.914 11.957 1.0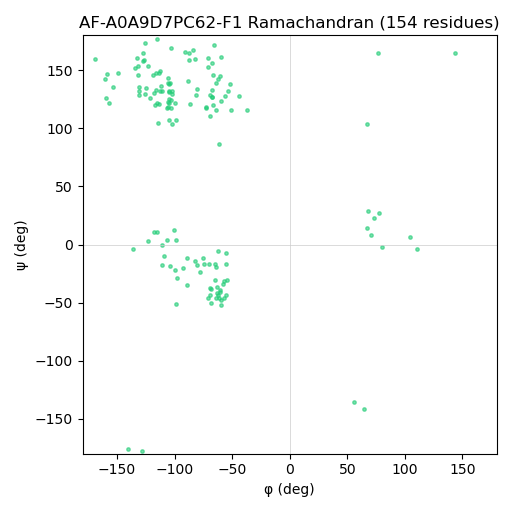0 77.88 94 ALA A O 1
ATOM 657 N N . GLY A 1 95 ? -9.360 8.296 11.133 1.00 77.00 95 GLY A N 1
ATOM 658 C CA . GLY A 1 95 ? -10.073 7.664 12.240 1.00 77.00 95 GLY A CA 1
ATOM 659 C C . GLY A 1 95 ? -9.702 8.231 13.619 1.00 77.00 95 GLY A C 1
ATOM 660 O O . GLY A 1 95 ? -9.667 9.439 13.832 1.00 77.00 95 GLY A O 1
ATOM 661 N N . GLY A 1 96 ? -9.486 7.345 14.596 1.00 74.31 96 GLY A N 1
ATOM 662 C CA . GLY A 1 96 ? -9.173 7.723 15.979 1.00 74.31 96 GLY A CA 1
ATOM 663 C C . GLY A 1 96 ? -7.668 7.859 16.267 1.00 74.31 96 GLY A C 1
ATOM 664 O O . GLY A 1 96 ? -6.839 7.338 15.528 1.00 74.31 96 GLY A O 1
ATOM 665 N N . PRO A 1 97 ? -7.274 8.479 17.395 1.00 73.19 97 PRO A N 1
ATOM 666 C CA . PRO A 1 97 ? -5.863 8.683 17.764 1.00 73.19 97 PRO A CA 1
ATOM 667 C C . PRO A 1 97 ? -5.077 7.391 18.026 1.00 73.19 97 PRO A C 1
ATOM 669 O O . PRO A 1 97 ? -3.852 7.405 17.991 1.00 73.19 97 PRO A O 1
ATOM 672 N N . LEU A 1 98 ? -5.769 6.281 18.290 1.00 76.62 98 LEU A N 1
ATOM 673 C CA . LEU A 1 98 ? -5.169 4.960 18.506 1.00 76.62 98 LEU A CA 1
ATOM 674 C C . LEU A 1 98 ? -5.217 4.073 17.256 1.00 76.62 98 LEU A C 1
ATOM 676 O O . LEU A 1 98 ? -4.855 2.898 17.323 1.00 76.62 98 LEU A O 1
ATOM 680 N N . MET A 1 99 ? -5.710 4.601 16.134 1.00 79.06 99 MET A N 1
ATOM 681 C CA . MET A 1 99 ? -5.772 3.849 14.892 1.00 79.06 99 MET A CA 1
ATOM 682 C C . MET A 1 99 ? -4.346 3.592 14.385 1.00 79.06 99 MET A C 1
ATOM 684 O O . MET A 1 99 ? -3.569 4.545 14.270 1.00 79.06 99 MET A O 1
ATOM 688 N N . PRO A 1 100 ? -3.971 2.328 14.102 1.00 83.88 100 PRO A N 1
ATOM 689 C CA . PRO A 1 100 ? -2.675 2.044 13.509 1.00 83.88 100 PRO A CA 1
ATOM 690 C C . PRO A 1 100 ? -2.564 2.740 12.152 1.00 83.88 100 PRO A C 1
ATOM 692 O O . PRO A 1 100 ? -3.546 2.854 11.420 1.00 83.88 100 PRO A O 1
ATOM 695 N N . ARG A 1 101 ? -1.353 3.190 11.829 1.00 87.69 101 ARG A N 1
ATOM 696 C CA . ARG A 1 101 ? -1.004 3.794 10.542 1.00 87.69 101 ARG A CA 1
ATOM 697 C C . ARG A 1 101 ? 0.133 3.004 9.921 1.00 87.69 101 ARG A C 1
ATOM 699 O O . ARG A 1 101 ? 0.927 2.392 10.642 1.00 87.69 101 ARG A O 1
ATOM 706 N N . ALA A 1 102 ? 0.221 3.038 8.606 1.00 90.38 102 ALA A N 1
ATOM 707 C CA . ALA A 1 102 ? 1.388 2.594 7.877 1.00 90.38 102 ALA A CA 1
ATOM 708 C C . ALA A 1 102 ? 2.213 3.790 7.391 1.00 90.38 102 ALA A C 1
ATOM 710 O O . ALA A 1 102 ? 1.810 4.949 7.488 1.00 90.38 102 ALA A O 1
ATOM 711 N N . GLU A 1 103 ? 3.403 3.481 6.911 1.00 91.31 103 GLU A N 1
ATOM 712 C CA . GLU A 1 103 ? 4.249 4.360 6.125 1.00 91.31 103 GLU A CA 1
ATOM 713 C C . GLU A 1 103 ? 4.738 3.579 4.899 1.00 91.31 103 GLU A C 1
ATOM 715 O O . GLU A 1 103 ? 4.961 2.361 4.969 1.00 91.31 103 GLU A O 1
ATOM 720 N N . ILE A 1 104 ? 4.888 4.285 3.778 1.00 91.62 104 ILE A N 1
ATOM 721 C CA . ILE A 1 104 ? 5.393 3.722 2.526 1.00 91.62 104 ILE A CA 1
ATOM 722 C C . ILE A 1 104 ? 6.844 4.157 2.354 1.00 91.62 104 ILE A C 1
ATOM 724 O O . ILE A 1 104 ? 7.144 5.349 2.352 1.00 91.62 104 ILE A O 1
ATOM 728 N N . ASP A 1 105 ? 7.737 3.185 2.192 1.00 89.44 105 ASP A N 1
ATOM 729 C CA . ASP A 1 105 ? 9.149 3.412 1.883 1.00 89.44 105 ASP A CA 1
ATOM 730 C C . ASP A 1 105 ? 9.488 2.788 0.525 1.00 89.44 105 ASP A C 1
ATOM 732 O O . ASP A 1 105 ? 9.162 1.627 0.260 1.00 89.44 105 ASP A O 1
ATOM 736 N N . LEU A 1 106 ? 10.142 3.563 -0.339 1.00 88.00 106 LEU A N 1
ATOM 737 C CA . LEU A 1 106 ? 10.553 3.149 -1.678 1.00 88.00 106 LEU A CA 1
ATOM 738 C C . LEU A 1 106 ? 12.072 3.092 -1.754 1.00 88.00 106 LEU A C 1
ATOM 740 O O . LEU A 1 106 ? 12.764 4.091 -1.572 1.00 88.00 106 LEU A O 1
ATOM 744 N N . GLN A 1 107 ? 12.594 1.913 -2.080 1.00 86.31 107 GLN A N 1
ATOM 745 C CA . GLN A 1 107 ? 14.027 1.670 -2.179 1.00 86.31 107 GLN A CA 1
ATOM 746 C C . GLN A 1 107 ? 14.372 1.175 -3.586 1.00 86.31 107 GLN A C 1
ATOM 748 O O . GLN A 1 107 ? 13.786 0.191 -4.039 1.00 86.31 107 GLN A O 1
ATOM 753 N N . PRO A 1 108 ? 15.317 1.797 -4.309 1.00 81.50 108 PRO A N 1
ATOM 754 C CA . PRO A 1 108 ? 15.777 1.253 -5.581 1.00 81.50 108 PRO A CA 1
ATOM 755 C C . PRO A 1 108 ? 16.434 -0.119 -5.367 1.00 81.50 108 PRO A C 1
ATOM 757 O O . PRO A 1 108 ? 17.142 -0.340 -4.381 1.00 81.50 108 PRO A O 1
ATOM 760 N N . ALA A 1 109 ? 16.218 -1.053 -6.292 1.00 73.44 109 ALA A N 1
ATOM 761 C CA . ALA A 1 109 ? 16.952 -2.310 -6.292 1.00 73.44 109 ALA A CA 1
ATOM 762 C C . ALA A 1 109 ? 18.436 -2.041 -6.595 1.00 73.44 109 ALA A C 1
ATOM 764 O O . ALA A 1 109 ? 18.787 -1.133 -7.353 1.00 73.44 109 ALA A O 1
ATOM 765 N N . THR A 1 110 ? 19.329 -2.825 -5.988 1.00 64.38 110 THR A N 1
ATOM 766 C CA . THR A 1 110 ? 20.781 -2.653 -6.136 1.00 64.38 110 THR A CA 1
ATOM 767 C C . THR A 1 110 ? 21.198 -2.633 -7.606 1.00 64.38 110 THR A C 1
ATOM 769 O O . THR A 1 110 ? 20.826 -3.528 -8.361 1.00 64.38 110 THR A O 1
ATOM 772 N N . GLY A 1 111 ? 22.015 -1.647 -7.990 1.00 53.62 111 GLY A N 1
ATOM 773 C CA . GLY A 1 111 ? 22.567 -1.518 -9.344 1.00 53.62 111 GLY A CA 1
ATOM 774 C C . GLY A 1 111 ? 22.020 -0.348 -10.166 1.00 53.62 111 GLY A C 1
ATOM 775 O O . GLY A 1 111 ? 22.526 -0.112 -11.260 1.00 53.62 111 GLY A O 1
ATOM 776 N N . VAL A 1 112 ? 21.052 0.418 -9.650 1.00 55.47 112 VAL A N 1
ATOM 777 C CA . VAL A 1 112 ? 20.547 1.622 -10.325 1.00 55.47 112 VAL A CA 1
ATOM 778 C C . VAL A 1 112 ? 21.045 2.876 -9.606 1.00 55.47 112 VAL A C 1
ATOM 780 O O . VAL A 1 112 ? 20.799 3.075 -8.418 1.00 55.47 112 VAL A O 1
ATOM 783 N N . GLY A 1 113 ? 21.827 3.694 -10.309 1.00 46.31 113 GLY A N 1
ATOM 784 C CA . GLY A 1 113 ? 22.476 4.872 -9.742 1.00 46.31 113 GLY A CA 1
ATOM 785 C C . GLY A 1 113 ? 21.500 6.017 -9.463 1.00 46.31 113 GLY A C 1
ATOM 786 O O . GLY A 1 113 ? 20.933 6.582 -10.390 1.00 46.31 113 GLY A O 1
ATOM 787 N N . GLY A 1 114 ? 21.377 6.398 -8.189 1.00 51.88 114 GLY A N 1
ATOM 788 C CA . GLY A 1 114 ? 21.181 7.786 -7.748 1.00 51.88 114 GLY A CA 1
ATOM 789 C C . GLY A 1 114 ? 19.847 8.492 -8.024 1.00 51.88 114 GLY A C 1
ATOM 790 O O . GLY A 1 114 ? 19.775 9.688 -7.762 1.00 51.88 114 GLY A O 1
ATOM 791 N N . GLY A 1 115 ? 18.808 7.810 -8.512 1.00 59.94 115 GLY A N 1
ATOM 792 C CA . GLY A 1 115 ? 17.493 8.413 -8.766 1.00 59.94 115 GLY A CA 1
ATOM 793 C C . GLY A 1 115 ? 16.337 7.557 -8.258 1.00 59.94 115 GLY A C 1
ATOM 794 O O . GLY A 1 115 ? 16.446 6.332 -8.191 1.00 59.94 115 GLY A O 1
ATOM 795 N N . ALA A 1 116 ? 15.226 8.201 -7.900 1.00 65.88 116 ALA A N 1
ATOM 796 C CA . ALA A 1 116 ? 13.979 7.497 -7.631 1.00 65.88 116 ALA A CA 1
ATOM 797 C C . ALA A 1 116 ? 13.453 6.892 -8.953 1.00 65.88 116 ALA A C 1
ATOM 799 O O . ALA A 1 116 ? 13.493 7.537 -9.999 1.00 65.88 116 ALA A O 1
ATOM 800 N N . LEU A 1 117 ? 13.049 5.617 -8.935 1.00 76.31 117 LEU A N 1
ATOM 801 C CA . LEU A 1 117 ? 12.644 4.858 -10.139 1.00 76.31 117 LEU A CA 1
ATOM 802 C C . LEU A 1 117 ? 11.131 4.784 -10.318 1.00 76.31 117 LEU A C 1
ATOM 804 O O . LEU A 1 117 ? 10.615 4.549 -11.414 1.00 76.31 117 LEU A O 1
ATOM 808 N N . CYS A 1 118 ? 10.444 4.971 -9.207 1.00 82.94 118 CYS A N 1
ATOM 809 C CA . CYS A 1 118 ? 9.018 4.898 -9.033 1.00 82.94 118 CYS A CA 1
ATOM 810 C C . CYS A 1 118 ? 8.664 5.878 -7.906 1.00 82.94 118 CYS A C 1
ATOM 812 O O . CYS A 1 118 ? 9.463 6.081 -6.990 1.00 82.94 118 CYS A O 1
ATOM 814 N N . GLU A 1 119 ? 7.489 6.482 -7.989 1.00 88.69 119 GLU A N 1
ATOM 815 C CA . GLU A 1 119 ? 6.857 7.210 -6.889 1.00 88.69 119 GLU A CA 1
ATOM 816 C C . GLU A 1 119 ? 5.606 6.445 -6.481 1.00 88.69 119 GLU A C 1
ATOM 818 O O . GLU A 1 119 ? 4.980 5.803 -7.322 1.00 88.69 119 GLU A O 1
ATOM 823 N N . ALA A 1 120 ? 5.257 6.488 -5.201 1.00 90.88 120 ALA A N 1
ATOM 824 C CA . ALA A 1 120 ? 4.031 5.905 -4.686 1.00 90.88 120 ALA A CA 1
ATOM 825 C C . ALA A 1 120 ? 3.276 6.992 -3.934 1.00 90.88 120 ALA A C 1
ATOM 827 O O . ALA A 1 120 ? 3.853 7.670 -3.082 1.00 90.88 120 ALA A O 1
ATOM 828 N N . ASP A 1 121 ? 2.000 7.136 -4.257 1.00 93.69 121 ASP A N 1
ATOM 829 C CA . ASP A 1 121 ? 1.063 7.966 -3.517 1.00 93.69 121 ASP A CA 1
ATOM 830 C C . ASP A 1 121 ? -0.166 7.135 -3.158 1.00 93.69 121 ASP A C 1
ATOM 832 O O . ASP A 1 121 ? -0.386 6.045 -3.698 1.00 93.69 121 ASP A O 1
ATOM 836 N N . VAL A 1 122 ? -0.955 7.644 -2.225 1.00 92.19 122 VAL A N 1
ATOM 837 C CA . VAL A 1 122 ? -2.194 7.011 -1.795 1.00 92.19 122 VAL A CA 1
ATOM 838 C C . VAL A 1 122 ? -3.373 7.850 -2.249 1.00 92.19 122 VAL A C 1
ATOM 840 O O . VAL A 1 122 ? -3.408 9.066 -2.050 1.00 92.19 122 VAL A O 1
ATOM 843 N N . ASP A 1 123 ? -4.347 7.173 -2.842 1.00 92.06 123 ASP A N 1
ATOM 844 C CA . ASP A 1 123 ? -5.589 7.772 -3.310 1.00 92.06 123 ASP A CA 1
ATOM 845 C C . ASP A 1 123 ? -6.795 6.995 -2.773 1.00 92.06 123 ASP A C 1
ATOM 847 O O . ASP A 1 123 ? -6.651 6.050 -1.991 1.00 92.06 123 ASP A O 1
ATOM 851 N N . VAL A 1 124 ? -7.991 7.414 -3.168 1.00 89.69 124 VAL A N 1
ATOM 852 C CA . VAL A 1 124 ? -9.239 6.702 -2.915 1.00 89.69 12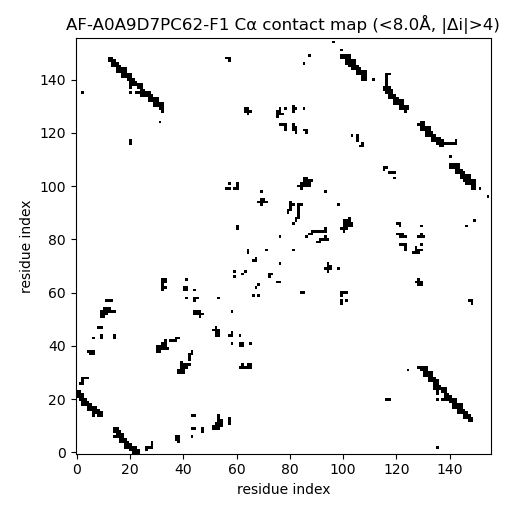4 VAL A CA 1
ATOM 853 C C . VAL A 1 124 ? -9.862 6.258 -4.230 1.00 89.69 124 VAL A C 1
ATOM 855 O O . VAL A 1 124 ? -9.986 7.038 -5.172 1.00 89.69 124 VAL A O 1
ATOM 858 N N . ASP A 1 125 ? -10.279 4.997 -4.292 1.00 85.94 125 ASP A N 1
ATOM 859 C CA . ASP A 1 125 ? -10.973 4.461 -5.455 1.00 85.94 125 ASP A CA 1
ATOM 860 C C . ASP A 1 125 ? -12.354 5.128 -5.639 1.00 85.94 125 ASP A C 1
ATOM 862 O O . ASP A 1 125 ? -12.871 5.841 -4.771 1.00 85.94 125 ASP A O 1
ATOM 866 N N . GLY A 1 126 ? -13.017 4.851 -6.765 1.00 80.88 126 GLY A N 1
ATOM 867 C CA . GLY A 1 126 ? -14.367 5.365 -7.045 1.00 80.88 126 GLY A CA 1
ATOM 868 C C . GLY A 1 126 ? -15.459 4.907 -6.060 1.00 80.88 126 GLY A C 1
ATOM 869 O O . GLY A 1 126 ? -16.597 5.362 -6.164 1.00 80.88 126 GLY A O 1
ATOM 870 N N . SER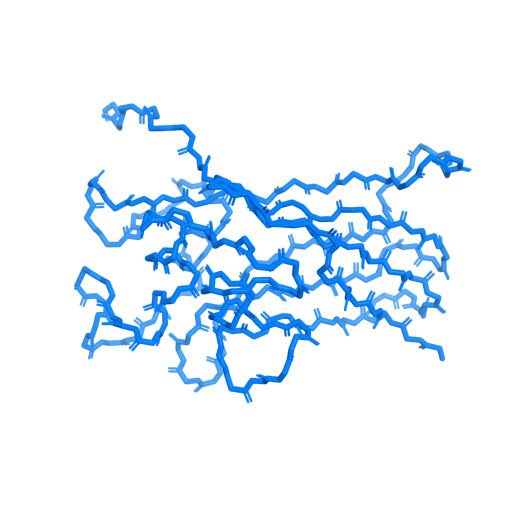 A 1 127 ? -15.129 4.016 -5.121 1.00 80.88 127 SER A N 1
ATOM 871 C CA . SER A 1 127 ? -15.989 3.545 -4.028 1.00 80.88 127 SER A CA 1
ATOM 872 C C . SER A 1 127 ? -15.579 4.118 -2.660 1.00 80.88 127 SER A C 1
ATOM 874 O O . SER A 1 127 ? -16.171 3.744 -1.646 1.00 80.88 127 SER A O 1
ATOM 876 N N . GLY A 1 128 ? -14.585 5.012 -2.610 1.00 82.75 128 GLY A N 1
ATOM 877 C CA . GLY A 1 128 ? -14.081 5.632 -1.386 1.00 82.75 128 GLY A CA 1
ATOM 878 C C . GLY A 1 128 ? -13.164 4.731 -0.554 1.00 82.75 128 GLY A C 1
ATOM 879 O O . GLY A 1 128 ? -13.129 4.878 0.670 1.00 82.75 128 GLY A O 1
ATOM 880 N N . ARG A 1 129 ? -12.461 3.771 -1.166 1.00 86.44 129 ARG A N 1
ATOM 881 C CA . ARG A 1 129 ? -11.504 2.885 -0.481 1.00 86.44 129 ARG A CA 1
ATOM 882 C C . ARG A 1 129 ? -10.061 3.293 -0.778 1.00 86.44 129 ARG A C 1
ATOM 884 O O . ARG A 1 129 ? -9.756 3.588 -1.925 1.00 86.44 129 ARG A O 1
ATOM 891 N N . PRO A 1 130 ? -9.162 3.262 0.217 1.00 89.25 130 PRO A N 1
ATOM 892 C CA . PRO A 1 130 ? -7.778 3.678 0.035 1.00 89.25 130 PRO A CA 1
ATOM 893 C C . PRO A 1 130 ? -6.994 2.702 -0.859 1.00 89.25 130 PRO A C 1
ATOM 895 O O . PRO A 1 130 ? -6.960 1.505 -0.583 1.00 89.25 130 PRO A O 1
ATOM 898 N N . GLU A 1 131 ? -6.322 3.210 -1.887 1.00 91.25 131 GLU A N 1
ATOM 899 C CA . GLU A 1 131 ? -5.486 2.451 -2.828 1.00 91.25 131 GLU A CA 1
ATOM 900 C C . GLU A 1 131 ? -4.080 3.056 -2.942 1.00 91.25 131 GLU A C 1
ATOM 902 O O . GLU A 1 131 ? -3.873 4.232 -2.641 1.00 91.25 131 GLU A O 1
ATOM 907 N N . ILE A 1 132 ? -3.098 2.257 -3.371 1.00 93.88 132 ILE A N 1
ATOM 908 C CA . ILE A 1 132 ? -1.730 2.741 -3.611 1.00 93.88 132 ILE A CA 1
ATOM 909 C C . ILE A 1 132 ? -1.506 2.865 -5.113 1.00 93.88 132 ILE A C 1
ATOM 911 O O . ILE A 1 132 ? -1.576 1.871 -5.836 1.00 93.88 132 ILE A O 1
ATOM 915 N N . ASN A 1 133 ? -1.159 4.066 -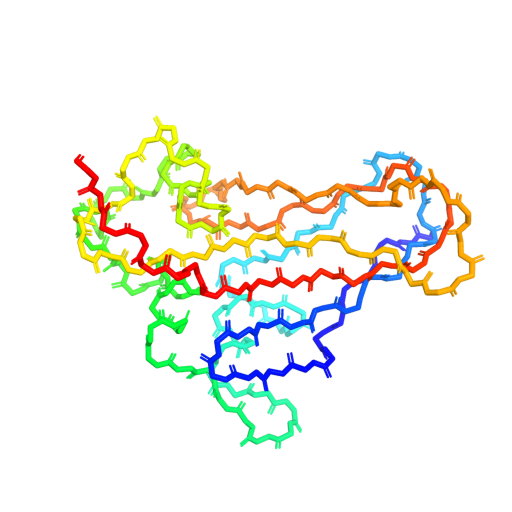5.562 1.00 94.38 133 ASN A N 1
ATOM 916 C CA . ASN A 1 133 ? -0.850 4.371 -6.951 1.00 94.38 133 ASN A CA 1
ATOM 917 C C . ASN A 1 133 ? 0.657 4.558 -7.127 1.00 94.38 133 ASN A C 1
ATOM 919 O O . ASN A 1 133 ? 1.271 5.447 -6.541 1.00 94.38 133 ASN A O 1
ATOM 923 N N . ILE A 1 134 ? 1.255 3.702 -7.952 1.00 93.06 134 ILE A N 1
ATOM 924 C CA . ILE A 1 134 ? 2.687 3.675 -8.242 1.00 93.06 134 ILE A CA 1
ATOM 925 C C . ILE A 1 134 ? 2.908 4.250 -9.635 1.00 93.06 134 ILE A C 1
ATOM 927 O O . ILE A 1 134 ? 2.384 3.715 -10.610 1.00 93.06 134 ILE A O 1
ATOM 931 N N . THR A 1 135 ? 3.718 5.298 -9.748 1.00 92.56 135 THR A N 1
ATOM 932 C CA . THR A 1 135 ? 4.008 5.985 -11.011 1.00 92.56 135 THR A CA 1
ATOM 933 C C . THR A 1 135 ? 5.461 5.775 -11.422 1.00 92.56 135 THR A C 1
ATOM 935 O O . THR A 1 135 ? 6.378 5.953 -10.622 1.00 92.56 135 THR A O 1
ATOM 938 N N . ALA A 1 136 ? 5.696 5.416 -12.685 1.00 90.19 136 ALA A N 1
ATOM 939 C CA . ALA A 1 136 ? 7.041 5.315 -13.246 1.00 90.19 136 ALA A CA 1
ATOM 940 C C . ALA A 1 136 ? 7.640 6.711 -13.459 1.00 90.19 136 ALA A C 1
ATOM 942 O O . ALA A 1 136 ? 7.156 7.478 -14.295 1.00 90.19 136 ALA A O 1
ATOM 943 N N . ILE A 1 137 ? 8.745 6.999 -12.771 1.00 88.75 137 ILE A N 1
ATOM 944 C CA . ILE A 1 137 ? 9.530 8.238 -12.942 1.00 88.75 137 ILE A CA 1
ATOM 945 C C . ILE A 1 137 ? 10.908 7.995 -13.576 1.00 88.75 137 ILE A C 1
ATOM 947 O O . ILE A 1 137 ? 11.644 8.935 -13.865 1.00 88.75 137 ILE A O 1
ATOM 951 N N . ALA A 1 138 ? 11.222 6.732 -13.872 1.00 84.88 138 ALA A N 1
ATOM 952 C CA . ALA A 1 138 ? 12.307 6.315 -14.753 1.00 84.88 138 ALA A CA 1
ATOM 953 C C . ALA A 1 138 ? 11.771 5.377 -15.849 1.00 84.88 138 ALA A C 1
ATOM 955 O O . ALA A 1 138 ? 10.714 4.769 -15.694 1.00 84.88 138 ALA A O 1
ATOM 956 N N . THR A 1 139 ? 12.496 5.239 -16.962 1.00 78.81 139 THR A N 1
ATOM 957 C CA . THR A 1 139 ? 12.107 4.355 -18.081 1.00 78.81 139 THR A CA 1
ATOM 958 C C . THR A 1 139 ? 12.481 2.887 -17.868 1.00 78.81 139 THR A C 1
ATOM 960 O O . THR A 1 139 ? 12.048 2.029 -18.632 1.00 78.81 139 THR A O 1
ATOM 963 N N . ALA A 1 140 ? 13.340 2.591 -16.888 1.00 82.06 140 ALA A N 1
ATOM 964 C CA . ALA A 1 140 ? 13.751 1.234 -16.554 1.00 82.06 140 ALA A CA 1
ATOM 965 C C . ALA A 1 140 ? 14.293 1.153 -15.122 1.00 82.06 140 ALA A C 1
ATOM 967 O O . ALA A 1 140 ? 14.956 2.081 -14.652 1.00 82.06 140 ALA A O 1
ATOM 968 N N . GLY A 1 141 ? 14.067 0.016 -14.468 1.00 84.38 141 GLY A N 1
ATOM 969 C CA . GLY A 1 141 ? 14.674 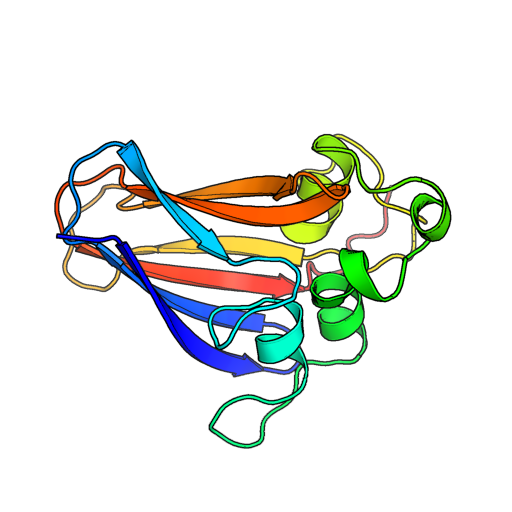-0.329 -13.185 1.00 84.38 141 GLY A CA 1
ATOM 970 C C . GLY A 1 141 ? 13.723 -1.102 -12.279 1.00 84.38 141 GLY A C 1
ATOM 971 O O . GLY A 1 141 ? 12.517 -1.123 -12.495 1.00 84.38 141 GLY A O 1
ATOM 972 N N . ASP A 1 142 ? 14.267 -1.728 -11.244 1.00 87.75 142 ASP A N 1
ATOM 973 C CA . ASP A 1 142 ? 13.466 -2.375 -10.208 1.00 87.75 142 ASP A CA 1
ATOM 974 C C . ASP A 1 142 ? 13.497 -1.514 -8.937 1.00 87.75 142 ASP A C 1
ATOM 976 O O . ASP A 1 142 ? 14.535 -0.946 -8.587 1.00 87.75 142 ASP A O 1
ATOM 980 N N . CYS A 1 143 ? 12.382 -1.440 -8.216 1.00 88.88 143 CYS A N 1
ATOM 981 C CA . CYS A 1 143 ? 12.308 -0.842 -6.884 1.00 88.88 143 CYS A CA 1
ATOM 982 C C . CYS A 1 143 ? 11.564 -1.778 -5.923 1.00 88.88 143 CYS A C 1
ATOM 984 O O . CYS A 1 143 ? 10.758 -2.608 -6.334 1.00 88.88 143 CYS A O 1
ATOM 986 N N . TYR A 1 144 ? 11.855 -1.672 -4.633 1.00 91.25 144 TYR A N 1
ATOM 987 C CA . TYR A 1 144 ? 11.111 -2.328 -3.570 1.00 91.25 144 TYR A CA 1
ATOM 988 C C . TYR A 1 144 ? 10.249 -1.289 -2.868 1.00 91.25 144 TYR A C 1
ATOM 990 O O . TYR A 1 144 ? 10.767 -0.281 -2.389 1.00 91.25 144 TYR A O 1
ATOM 998 N N . MET A 1 145 ? 8.950 -1.553 -2.797 1.00 92.81 145 MET A N 1
ATOM 999 C CA . MET A 1 145 ? 8.014 -0.777 -1.998 1.00 92.81 145 MET A CA 1
ATOM 1000 C C . MET A 1 145 ? 7.694 -1.536 -0.723 1.00 92.81 145 MET A C 1
ATOM 1002 O O . MET A 1 145 ? 7.328 -2.710 -0.762 1.00 92.81 145 MET A O 1
ATOM 1006 N N . ARG A 1 146 ? 7.822 -0.855 0.407 1.00 92.69 146 ARG A N 1
ATOM 1007 C CA . ARG A 1 146 ? 7.553 -1.401 1.731 1.00 92.69 146 ARG A CA 1
ATOM 1008 C C . ARG A 1 146 ? 6.381 -0.649 2.328 1.00 92.69 146 ARG A C 1
ATOM 1010 O O . ARG A 1 146 ? 6.466 0.562 2.492 1.00 92.69 146 ARG A O 1
ATOM 1017 N N . VAL A 1 147 ? 5.318 -1.364 2.668 1.00 92.50 147 VAL A N 1
ATOM 1018 C CA . VAL A 1 147 ? 4.200 -0.837 3.455 1.00 92.50 147 VAL A CA 1
ATOM 1019 C C . VAL A 1 147 ? 4.388 -1.357 4.869 1.00 92.50 147 VAL A C 1
ATOM 1021 O O . VAL A 1 147 ? 4.170 -2.544 5.117 1.00 92.50 147 VAL A O 1
ATOM 1024 N N . ARG A 1 148 ? 4.849 -0.506 5.787 1.00 91.62 148 ARG A N 1
ATOM 1025 C CA . ARG A 1 148 ? 5.195 -0.921 7.155 1.00 91.62 148 ARG A CA 1
ATOM 1026 C C . ARG A 1 148 ? 4.353 -0.202 8.191 1.00 91.62 148 ARG A C 1
ATOM 1028 O O . ARG A 1 148 ? 4.017 0.960 8.008 1.00 91.62 148 ARG A O 1
ATOM 1035 N N . LEU A 1 149 ? 4.025 -0.879 9.290 1.00 89.56 149 LEU A N 1
ATOM 1036 C CA . LEU A 1 149 ? 3.376 -0.235 10.4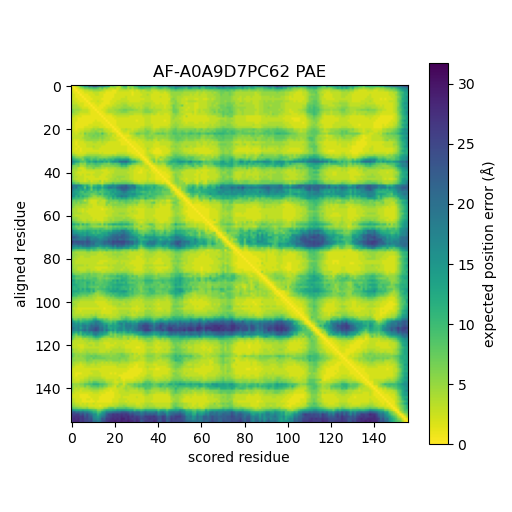27 1.00 89.56 149 LEU A CA 1
ATOM 1037 C C . LEU A 1 149 ? 4.277 0.870 10.964 1.00 89.56 149 LEU A C 1
ATOM 1039 O O . LEU A 1 149 ? 5.416 0.620 11.366 1.00 89.56 149 LEU A O 1
ATOM 1043 N N . ARG A 1 150 ? 3.733 2.081 11.018 1.00 85.44 150 ARG A N 1
ATOM 1044 C CA . ARG A 1 150 ? 4.408 3.213 11.628 1.00 85.44 150 ARG A CA 1
ATOM 1045 C C . ARG A 1 150 ? 4.507 2.950 13.125 1.00 85.44 150 ARG A C 1
ATOM 1047 O O . ARG A 1 150 ? 3.501 2.688 13.790 1.00 85.44 150 ARG A O 1
ATOM 1054 N N . ALA A 1 151 ? 5.718 3.040 13.672 1.00 68.75 151 ALA A N 1
ATOM 1055 C CA . ALA A 1 151 ? 5.895 3.008 15.117 1.00 68.75 151 ALA A CA 1
ATOM 1056 C C . ALA A 1 151 ? 5.043 4.124 15.737 1.00 68.75 151 ALA A C 1
ATOM 1058 O O . ALA A 1 151 ? 5.125 5.273 15.301 1.00 68.75 151 ALA A O 1
ATOM 1059 N N . SER A 1 152 ? 4.216 3.783 16.728 1.00 54.31 152 SER A N 1
ATOM 1060 C CA . SER A 1 152 ? 3.369 4.739 17.445 1.00 54.31 152 SER A CA 1
ATOM 1061 C C . SER A 1 152 ? 4.245 5.781 18.146 1.00 54.31 152 SER A C 1
ATOM 1063 O O . SER A 1 152 ? 4.574 5.643 19.323 1.00 54.31 152 SER A O 1
ATOM 1065 N N . SER A 1 153 ? 4.622 6.848 17.445 1.00 45.06 153 SER A N 1
ATOM 1066 C CA . SER A 1 153 ? 4.993 8.088 18.102 1.00 45.06 153 SER A CA 1
ATOM 1067 C C . SER A 1 153 ? 3.700 8.624 18.687 1.00 45.06 153 SER A C 1
ATOM 1069 O O . SER A 1 153 ? 2.798 8.979 17.929 1.00 45.06 153 SER A O 1
ATOM 1071 N N . SER A 1 154 ? 3.589 8.612 20.015 1.00 38.25 154 SER A N 1
ATOM 1072 C CA . SER A 1 154 ? 2.529 9.300 20.749 1.00 38.25 154 SER A CA 1
ATOM 1073 C C . SER A 1 154 ? 2.219 10.618 20.046 1.00 38.25 154 SER A C 1
ATOM 1075 O O . SER A 1 154 ? 3.111 11.466 19.936 1.00 38.25 154 SER A O 1
ATOM 1077 N N . VAL A 1 155 ? 1.000 10.746 19.520 1.00 40.94 155 VAL A N 1
ATOM 1078 C CA . VAL A 1 155 ? 0.473 12.023 19.040 1.00 40.94 155 VAL A CA 1
ATOM 1079 C C . VAL A 1 155 ? 0.699 13.008 20.187 1.00 40.94 155 VAL A C 1
ATOM 1081 O O . VAL A 1 155 ? 0.240 12.752 21.302 1.00 40.94 155 VAL A O 1
ATOM 1084 N N . LYS A 1 156 ? 1.541 14.017 19.955 1.00 35.66 156 LYS A N 1
ATOM 1085 C CA . LYS A 1 156 ? 1.774 15.079 20.935 1.00 35.66 156 LYS A CA 1
ATOM 1086 C C . LYS A 1 156 ? 0.517 15.915 21.098 1.00 35.66 156 LYS A C 1
ATOM 1088 O O . LYS A 1 156 ? -0.147 16.150 20.066 1.00 35.66 156 LYS A O 1
#

Solvent-accessible surface area (backbone atoms only — not comparable to full-atom values): 8326 Å² total; per-residue (Å²): 115,54,63,46,62,41,79,75,49,58,38,53,51,35,42,32,30,43,33,43,34,55,16,57,67,72,43,72,37,73,36,39,29,63,94,63,66,85,52,13,38,37,57,56,25,66,47,36,103,81,81,37,45,34,30,75,58,44,32,47,52,34,27,32,60,76,73,39,50,65,80,37,54,82,72,41,47,50,47,59,32,25,23,17,30,49,47,47,71,65,86,47,73,38,55,49,96,83,53,66,31,21,27,65,47,81,41,69,41,93,90,66,83,94,63,72,48,58,48,76,49,48,37,48,46,100,81,25,24,40,26,40,42,35,32,26,67,31,60,60,49,46,34,36,40,34,48,25,54,48,77,85,69,76,83,126

pLDDT: mean 81.21, std 12.57, range [35.66, 94.38]

Sequence (156 aa):
MALTAILVNVTANELVYKITNAATLGTTLTIPAAGGATPDLATDCVDDTWGRAASAQLRAVCRAGLDGLGAQAAGGWSQAEARDLLMGDGTTQAGGPLMPRAEIDLQPATGVGGGALCEADVDVDGSGRPEINITAIATAGDCYMRVRLRASSSVK

Mean predicted aligned error: 6.86 Å

Radius of gyration: 15.05 Å; Cα contacts (8 Å, |Δi|>4): 380; chains: 1; bounding box: 43×35×42 Å

Foldseek 3Di:
DAWDWAFDDDDQFKTKIKIWFQADFFGKDKQDLDDDDPSHLLVCQQADPVGHHYHPLSNCLSNCQPVPAAPCNVPAAAQVLLCCAFQVPVPDHNHDQPRWHKRKDKAFDPPDPDDGQKDWGWHADPSRGIMIMIGGRDNGGMMMIMTGTDDPPRPD

Nearest PDB structures (foldseek):
  3vmo-assembly1_A  TM=4.860E-01  e=3.173E+00  Streptococcus mutans
  3vmn-assembly1_A  TM=4.937E-01  e=3.377E+00  Streptococcus mutans
  7waz-assembly1_A  TM=2.755E-01  e=2.181E+00  Planctomycetota bacterium
  7wb0-assembly1_A  TM=3.286E-01  e=5.567E+00  Planctomycetota bacterium